Protein AF-0000000072258393 (afdb_homodimer)

Radius of gyration: 21.97 Å; Cα contacts (8 Å, |Δi|>4): 150; chains: 2; bounding box: 23×74×52 Å

Secondary structure (DSSP, 8-state):
--HHHHHHHHHHHHHHHHHHHHHHHHHHHHHHHHHHHHHHTT-HHHHHHHHHHHHHHHHHHHHHHHHHHHHHHHHHHHHHHTTTTS----/--HHHHHHHHHHHHHHHHHHHHHHHHHHHHHHHHHHHHHHTT-HHHHHHHHHHHHHHHHHHHHHHHHHHHHHHHHHHHHHHTTTTS----

Structure (mmCIF, N/CA/C/O backbone):
data_AF-0000000072258393-model_v1
#
loop_
_entity.id
_entity.type
_entity.pdbx_description
1 polymer 'Uncharacterized protein'
#
loop_
_atom_site.group_PDB
_atom_site.id
_atom_site.type_symbol
_atom_site.label_atom_id
_atom_site.label_alt_id
_atom_site.label_comp_id
_atom_site.label_asym_id
_atom_site.label_entity_id
_atom_site.label_seq_id
_atom_site.pdbx_PDB_ins_code
_atom_site.Cartn_x
_atom_site.Cartn_y
_atom_site.Cartn_z
_atom_site.occupancy
_atom_site.B_iso_or_equiv
_atom_site.auth_seq_id
_atom_site.auth_comp_id
_atom_site.auth_asym_id
_atom_site.auth_atom_id
_atom_site.pdbx_PDB_model_num
ATOM 1 N N . MET A 1 1 ? 10.781 -30.547 -5.688 1 81 1 MET A N 1
ATOM 2 C CA . MET A 1 1 ? 9.391 -30.281 -5.34 1 81 1 MET A CA 1
ATOM 3 C C . MET A 1 1 ? 8.438 -31.125 -6.18 1 81 1 MET A C 1
ATOM 5 O O . MET A 1 1 ? 8.609 -31.234 -7.395 1 81 1 MET A O 1
ATOM 9 N N . ASN A 1 2 ? 7.637 -31.844 -5.496 1 92.38 2 ASN A N 1
ATOM 10 C CA . ASN A 1 2 ? 6.656 -32.562 -6.305 1 92.38 2 ASN A CA 1
ATOM 11 C C . ASN A 1 2 ? 5.496 -31.641 -6.711 1 92.38 2 ASN A C 1
ATOM 13 O O . ASN A 1 2 ? 5.441 -30.484 -6.301 1 92.38 2 ASN A O 1
ATOM 17 N N . ASN A 1 3 ? 4.73 -32.062 -7.613 1 93.25 3 ASN A N 1
ATOM 18 C CA . ASN A 1 3 ? 3.684 -31.219 -8.195 1 93.25 3 ASN A CA 1
ATOM 19 C C . ASN A 1 3 ? 2.699 -30.734 -7.137 1 93.25 3 ASN A C 1
ATOM 21 O O . ASN A 1 3 ? 2.191 -29.609 -7.223 1 93.25 3 ASN A O 1
ATOM 25 N N . ARG A 1 4 ? 2.396 -31.453 -6.191 1 95 4 ARG A N 1
ATOM 26 C CA . ARG A 1 4 ? 1.479 -31.062 -5.125 1 95 4 ARG A CA 1
ATOM 27 C C . ARG A 1 4 ? 2.066 -29.938 -4.277 1 95 4 ARG A C 1
ATOM 29 O O . ARG A 1 4 ? 1.364 -29 -3.916 1 95 4 ARG A O 1
ATOM 36 N N . GLU A 1 5 ? 3.314 -30.062 -3.938 1 94.81 5 GLU A N 1
ATOM 37 C CA . GLU A 1 5 ? 4.008 -29.016 -3.189 1 94.81 5 GLU A CA 1
ATOM 38 C C . GLU A 1 5 ? 4.039 -27.703 -3.969 1 94.81 5 GLU A C 1
ATOM 40 O O . GLU A 1 5 ? 3.869 -26.625 -3.391 1 94.81 5 GLU A O 1
ATOM 45 N N . LYS A 1 6 ? 4.297 -27.859 -5.207 1 95.19 6 LYS A N 1
ATOM 46 C CA . LYS A 1 6 ? 4.316 -26.672 -6.059 1 95.19 6 LYS A CA 1
ATOM 47 C C . LYS A 1 6 ? 2.945 -26 -6.09 1 95.19 6 LYS A C 1
ATOM 49 O O . LYS A 1 6 ? 2.848 -24.781 -6.02 1 95.19 6 LYS A O 1
ATOM 54 N N . LEU A 1 7 ? 1.945 -26.781 -6.211 1 96.5 7 LEU A N 1
ATOM 55 C CA . LEU A 1 7 ? 0.588 -26.25 -6.219 1 96.5 7 LEU A CA 1
ATOM 56 C C . LEU A 1 7 ? 0.283 -25.516 -4.914 1 96.5 7 LEU A C 1
ATOM 58 O O . LEU A 1 7 ? -0.333 -24.453 -4.926 1 96.5 7 LEU A O 1
ATOM 62 N N . GLU A 1 8 ? 0.693 -26.047 -3.838 1 96.38 8 GLU A N 1
ATOM 63 C CA . GLU A 1 8 ? 0.486 -25.422 -2.543 1 96.38 8 GLU A CA 1
ATOM 64 C C . GLU A 1 8 ? 1.195 -24.062 -2.473 1 96.38 8 GLU A C 1
ATOM 66 O O . GLU A 1 8 ? 0.671 -23.1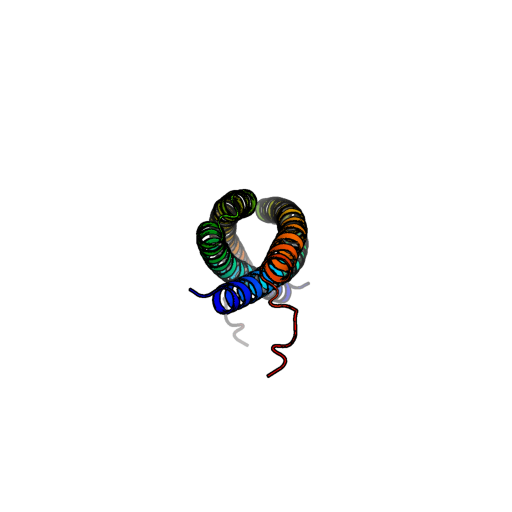09 -1.893 1 96.38 8 GLU A O 1
ATOM 71 N N . LYS A 1 9 ? 2.355 -24 -2.977 1 96.81 9 LYS A N 1
ATOM 72 C CA . LYS A 1 9 ? 3.086 -22.734 -3.012 1 96.81 9 LYS A CA 1
ATOM 73 C C . LYS A 1 9 ? 2.375 -21.719 -3.891 1 96.81 9 LYS A C 1
ATOM 75 O O . LYS A 1 9 ? 2.35 -20.531 -3.572 1 96.81 9 LYS A O 1
ATOM 80 N N . MET A 1 10 ? 1.838 -22.203 -5.004 1 97.25 10 MET A N 1
ATOM 81 C CA . MET A 1 10 ? 1.064 -21.312 -5.863 1 97.25 10 MET A CA 1
ATOM 82 C C . MET A 1 10 ? -0.156 -20.766 -5.125 1 97.25 10 MET A C 1
ATOM 84 O O . MET A 1 10 ? -0.509 -19.594 -5.273 1 97.25 10 MET A O 1
ATOM 88 N N . ASP A 1 11 ? -0.77 -21.594 -4.352 1 97.75 11 ASP A N 1
ATOM 89 C CA . ASP A 1 11 ? -1.911 -21.156 -3.553 1 97.75 11 ASP A CA 1
ATOM 90 C C . ASP A 1 11 ? -1.504 -20.078 -2.555 1 97.75 11 ASP A C 1
ATOM 92 O O . ASP A 1 11 ? -2.244 -19.109 -2.34 1 97.75 11 ASP A O 1
ATOM 96 N N . ARG A 1 12 ? -0.405 -20.25 -2.023 1 97.75 12 ARG A N 1
ATOM 97 C CA . ARG A 1 12 ? 0.092 -19.266 -1.073 1 97.75 12 ARG A CA 1
ATOM 98 C C . ARG A 1 12 ? 0.373 -17.922 -1.763 1 97.75 12 ARG A C 1
ATOM 100 O O . ARG A 1 12 ? 0.074 -16.859 -1.217 1 97.75 12 ARG A O 1
ATOM 107 N N . ALA A 1 13 ? 0.978 -18.031 -2.922 1 97.88 13 ALA A N 1
ATOM 108 C CA . ALA A 1 13 ? 1.245 -16.812 -3.684 1 97.88 13 ALA A CA 1
ATOM 109 C C . ALA A 1 13 ? -0.053 -16.094 -4.043 1 97.88 13 ALA A C 1
ATOM 111 O O . ALA A 1 13 ? -0.114 -14.867 -4.02 1 97.88 13 ALA A O 1
ATOM 112 N N . LEU A 1 14 ? -1.052 -16.859 -4.402 1 98 14 LEU A N 1
ATOM 113 C CA . LEU A 1 14 ? -2.35 -16.266 -4.711 1 98 14 LEU A CA 1
ATOM 114 C C . LEU A 1 14 ? -2.924 -15.555 -3.496 1 98 14 LEU A C 1
ATOM 116 O O . LEU A 1 14 ? -3.49 -14.469 -3.621 1 98 14 LEU A O 1
ATOM 120 N N . ARG A 1 15 ? -2.791 -16.156 -2.314 1 97.75 15 ARG A N 1
ATOM 121 C CA . ARG A 1 15 ? -3.248 -15.523 -1.083 1 97.75 15 ARG A CA 1
ATOM 122 C C . ARG A 1 15 ? -2.484 -14.227 -0.821 1 97.75 15 ARG A C 1
ATOM 124 O O . ARG A 1 15 ? -3.07 -13.234 -0.388 1 97.75 15 ARG A O 1
ATOM 131 N N . LEU A 1 16 ? -1.205 -14.281 -1.065 1 98.06 16 LEU A N 1
ATOM 132 C CA . LEU A 1 16 ? -0.381 -13.094 -0.876 1 98.06 16 LEU A CA 1
ATOM 133 C C . LEU A 1 16 ? -0.798 -11.984 -1.835 1 98.06 16 LEU A C 1
ATOM 135 O O . LEU A 1 16 ? -0.805 -10.805 -1.466 1 98.06 16 LEU A O 1
ATOM 139 N N . LEU A 1 17 ? -1.125 -12.297 -3.047 1 98.25 17 LEU A N 1
ATOM 140 C CA . LEU A 1 17 ? -1.63 -11.328 -4.016 1 98.25 17 LEU A CA 1
ATOM 141 C C . LEU A 1 17 ? -2.932 -10.703 -3.529 1 98.25 17 LEU A C 1
ATOM 143 O O . LEU A 1 17 ? -3.131 -9.492 -3.66 1 98.25 17 LEU A O 1
ATOM 147 N N . GLU A 1 18 ? -3.775 -11.492 -3.049 1 98.06 18 GLU A N 1
ATOM 148 C CA . GLU A 1 18 ? -5.031 -10.977 -2.512 1 98.06 18 GLU A CA 1
ATOM 149 C C . GLU A 1 18 ? -4.781 -10.031 -1.34 1 98.06 18 GLU A C 1
ATOM 151 O O . GLU A 1 18 ? -5.465 -9.016 -1.202 1 98.06 18 GLU A O 1
ATOM 156 N N . ASP A 1 19 ? -3.838 -10.43 -0.489 1 97.81 19 ASP A N 1
ATOM 157 C CA . ASP A 1 19 ? -3.449 -9.555 0.612 1 97.81 19 ASP A CA 1
ATOM 158 C C . ASP A 1 19 ? -2.934 -8.219 0.092 1 97.81 19 ASP A C 1
ATOM 160 O O . ASP A 1 19 ? -3.248 -7.164 0.653 1 97.81 19 ASP A O 1
ATOM 164 N N . LEU A 1 20 ? -2.104 -8.242 -0.956 1 97.69 20 LEU A N 1
ATOM 165 C CA . LEU A 1 20 ? -1.593 -7.031 -1.591 1 97.69 20 LEU A CA 1
ATOM 166 C C . LEU A 1 20 ? -2.736 -6.16 -2.096 1 97.69 20 LEU A C 1
ATOM 168 O O . LEU A 1 20 ? -2.715 -4.938 -1.919 1 97.69 20 LEU A O 1
ATOM 172 N N . LYS A 1 21 ? -3.691 -6.762 -2.674 1 97.88 21 LYS A N 1
ATOM 173 C CA . LYS A 1 21 ? -4.867 -6.055 -3.164 1 97.88 21 LYS A CA 1
ATOM 174 C C . LYS A 1 21 ? -5.586 -5.332 -2.029 1 97.88 21 LYS A C 1
ATOM 176 O O . LYS A 1 21 ? -5.906 -4.145 -2.145 1 97.88 21 LYS A O 1
ATOM 181 N N . ASN A 1 22 ? -5.805 -6.031 -0.962 1 97.25 22 ASN A N 1
ATOM 182 C CA . ASN A 1 22 ? -6.512 -5.449 0.175 1 97.25 22 ASN A CA 1
ATOM 183 C C . ASN A 1 22 ? -5.719 -4.305 0.803 1 97.25 22 ASN A C 1
ATOM 185 O O . ASN A 1 22 ? -6.289 -3.285 1.186 1 97.25 22 ASN A O 1
ATOM 189 N N . SER A 1 23 ? -4.445 -4.516 0.898 1 96.62 23 SER A N 1
ATOM 190 C CA . SER A 1 23 ? -3.578 -3.465 1.421 1 96.62 23 SER A CA 1
ATOM 191 C C . SER A 1 23 ? -3.605 -2.23 0.526 1 96.62 23 SER A C 1
ATOM 193 O O . SER A 1 23 ? -3.646 -1.102 1.019 1 96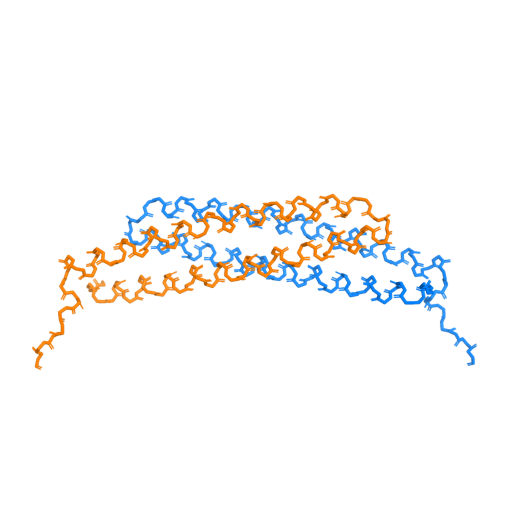.62 23 SER A O 1
ATOM 195 N N . GLN A 1 24 ? -3.561 -2.461 -0.702 1 97.19 24 GLN A N 1
ATOM 196 C CA . GLN A 1 24 ? -3.598 -1.353 -1.649 1 97.19 24 GLN A CA 1
ATOM 197 C C . GLN A 1 24 ? -4.914 -0.59 -1.551 1 97.19 24 GLN A C 1
ATOM 199 O O . GLN A 1 24 ? -4.938 0.64 -1.635 1 97.19 24 GLN A O 1
ATOM 204 N N . GLN A 1 25 ? -6.031 -1.303 -1.456 1 97.19 25 GLN A N 1
ATOM 205 C CA . GLN A 1 25 ? -7.324 -0.651 -1.277 1 97.19 25 GLN A CA 1
ATOM 206 C C . GLN A 1 25 ? -7.324 0.247 -0.044 1 97.19 25 GLN A C 1
ATOM 208 O O . GLN A 1 25 ? -7.836 1.366 -0.083 1 97.19 25 GLN A O 1
ATOM 213 N N . ALA A 1 26 ? -6.766 -0.261 1.003 1 97.19 26 ALA A N 1
ATOM 214 C CA . ALA A 1 26 ? -6.66 0.515 2.236 1 97.19 26 ALA A CA 1
ATOM 215 C C . ALA A 1 26 ? -5.801 1.759 2.031 1 97.19 26 ALA A C 1
ATOM 217 O O . ALA A 1 26 ? -6.102 2.824 2.574 1 97.19 26 ALA A O 1
ATOM 218 N N . MET A 1 27 ? -4.75 1.646 1.254 1 97.19 27 MET A N 1
ATOM 219 C CA . MET A 1 27 ? -3.855 2.77 0.985 1 97.19 27 MET A CA 1
ATOM 220 C C . MET A 1 27 ? -4.562 3.842 0.164 1 97.19 27 MET A C 1
ATOM 222 O O . MET A 1 27 ? -4.363 5.035 0.39 1 97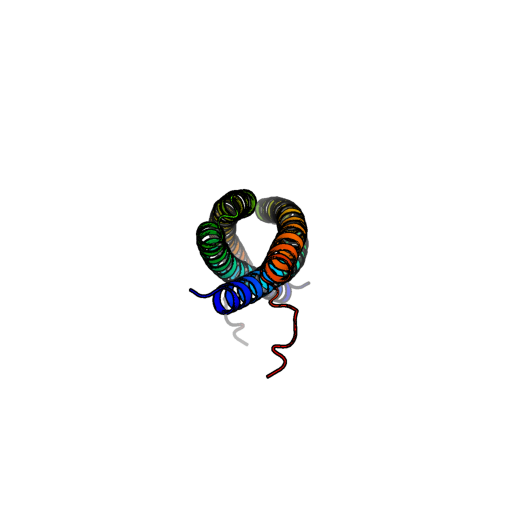.19 27 MET A O 1
ATOM 226 N N . VAL A 1 28 ? -5.352 3.41 -0.783 1 97.69 28 VAL A N 1
ATOM 227 C CA . VAL A 1 28 ? -6.133 4.336 -1.593 1 97.69 28 VAL A CA 1
ATOM 228 C C . VAL A 1 28 ? -7.02 5.191 -0.688 1 97.69 28 VAL A C 1
ATOM 230 O O . VAL A 1 28 ? -7.047 6.418 -0.816 1 97.69 28 VAL A O 1
ATOM 233 N N . GLU A 1 29 ? -7.699 4.578 0.211 1 97.81 29 GLU A N 1
ATOM 234 C CA . GLU A 1 29 ? -8.602 5.281 1.12 1 97.81 29 GLU A CA 1
ATOM 235 C C .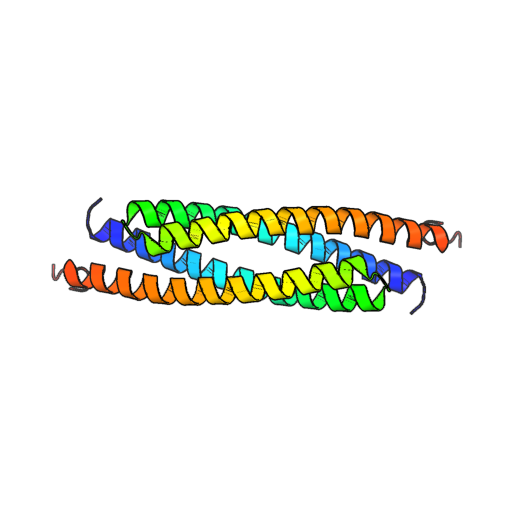 GLU A 1 29 ? -7.832 6.234 2.033 1 97.81 29 GLU A C 1
ATOM 237 O O . GLU A 1 29 ? -8.266 7.363 2.27 1 97.81 29 GLU A O 1
ATOM 242 N N . LYS A 1 30 ? -6.715 5.77 2.525 1 97.88 30 LYS A N 1
ATOM 243 C CA . LYS A 1 30 ? -5.91 6.594 3.416 1 97.88 30 LYS A CA 1
ATOM 244 C C . LYS A 1 30 ? -5.34 7.805 2.68 1 97.88 30 LYS A C 1
ATOM 246 O O . LYS A 1 30 ? -5.312 8.914 3.223 1 97.88 30 LYS A O 1
ATOM 251 N N . ALA A 1 31 ? -4.855 7.594 1.487 1 97.94 31 ALA A N 1
ATOM 252 C CA . ALA A 1 31 ? -4.332 8.703 0.692 1 97.94 31 ALA A CA 1
ATOM 253 C C . ALA A 1 31 ? -5.422 9.734 0.411 1 97.94 31 ALA A C 1
ATOM 255 O O . ALA A 1 31 ? -5.168 10.938 0.449 1 97.94 31 ALA A O 1
ATOM 256 N N . SER A 1 32 ? -6.598 9.242 0.12 1 97.94 32 SER A N 1
ATOM 257 C CA . SER A 1 32 ? -7.73 10.125 -0.111 1 97.94 32 SER A CA 1
ATOM 258 C C . SER A 1 32 ? -8.031 10.969 1.123 1 97.94 32 SER A C 1
ATOM 260 O O . SER A 1 32 ? -8.219 12.188 1.021 1 97.94 32 SER A O 1
ATOM 262 N N . GLN A 1 33 ? -8.125 10.352 2.229 1 98.19 33 GLN A N 1
ATOM 263 C CA . GLN A 1 33 ? -8.383 11.055 3.482 1 98.19 33 GLN A CA 1
ATOM 264 C C . GLN A 1 33 ? -7.309 12.094 3.76 1 98.19 33 GLN A C 1
ATOM 266 O O . GLN A 1 33 ? -7.617 13.219 4.18 1 98.19 33 GLN A O 1
ATOM 271 N N . LEU A 1 34 ? -6.086 11.742 3.51 1 98.38 34 LEU A N 1
ATOM 272 C CA . LEU A 1 34 ? -4.973 12.648 3.77 1 98.38 34 LEU A CA 1
ATOM 273 C C . LEU A 1 34 ? -5.008 13.836 2.814 1 98.38 34 LEU A C 1
ATOM 275 O O . LEU A 1 34 ? -4.621 14.945 3.188 1 98.38 34 LEU A O 1
ATOM 279 N N . GLN A 1 35 ? -5.406 13.578 1.604 1 98.06 35 GLN A N 1
ATOM 280 C CA . GLN A 1 35 ? -5.578 14.664 0.646 1 98.06 35 GLN A CA 1
ATOM 281 C C . GLN A 1 35 ? -6.602 15.68 1.147 1 98.06 35 GLN A C 1
ATOM 283 O O . GLN A 1 35 ? -6.355 16.891 1.11 1 98.06 35 GLN A O 1
ATOM 288 N N . LEU A 1 36 ? -7.73 15.266 1.665 1 97.25 36 LEU A N 1
ATOM 289 C CA . LEU A 1 36 ? -8.781 16.125 2.201 1 97.25 36 LEU A CA 1
ATOM 290 C C . LEU A 1 36 ? -8.297 16.875 3.438 1 97.25 36 LEU A C 1
ATOM 292 O O . LEU A 1 36 ? -8.562 18.062 3.592 1 97.25 36 LEU A O 1
ATOM 296 N N . ASP A 1 37 ? -7.582 16.203 4.254 1 96.69 37 ASP A N 1
ATOM 297 C CA . ASP A 1 37 ? -7.02 16.844 5.438 1 96.69 37 ASP A CA 1
ATOM 298 C C . ASP A 1 37 ? -6.051 17.969 5.043 1 96.69 37 ASP A C 1
ATOM 300 O O . ASP A 1 37 ? -6.066 19.047 5.637 1 96.69 37 ASP A O 1
ATOM 304 N N . ALA A 1 38 ? -5.219 17.672 4.094 1 96.62 38 ALA A N 1
ATOM 305 C CA . ALA A 1 38 ? -4.25 18.656 3.629 1 96.62 38 ALA A CA 1
ATOM 306 C C . ALA A 1 38 ? -4.949 19.906 3.104 1 96.62 38 ALA A C 1
ATOM 308 O O . ALA A 1 38 ? -4.473 21.031 3.305 1 96.62 38 ALA A O 1
ATOM 309 N N . MET A 1 39 ? -6.055 19.703 2.434 1 95.81 39 MET A N 1
ATOM 310 C CA . MET A 1 39 ? -6.867 20.828 1.977 1 95.81 39 MET A CA 1
ATOM 311 C C . MET A 1 39 ? -7.383 21.641 3.158 1 95.81 39 MET A C 1
ATOM 313 O O . MET A 1 39 ? -7.332 22.875 3.137 1 95.81 39 MET A O 1
ATOM 317 N N . GLU A 1 40 ? -7.836 21.016 4.113 1 93.56 40 GLU A N 1
ATOM 318 C CA . GLU A 1 40 ? -8.367 21.656 5.305 1 93.56 40 GLU A CA 1
ATOM 319 C C . GLU A 1 40 ? -7.289 22.469 6.016 1 93.56 40 GLU A C 1
ATOM 321 O O . GLU A 1 40 ? -7.57 23.547 6.559 1 93.56 40 GLU A O 1
ATOM 326 N N . PHE A 1 41 ? -6.059 22 5.961 1 94.06 41 PHE A N 1
ATOM 327 C CA . PHE A 1 41 ? -4.957 22.656 6.664 1 94.06 41 PHE A CA 1
ATOM 328 C C . PHE A 1 41 ? -4.254 23.656 5.758 1 94.06 41 PHE A C 1
ATOM 330 O O . PHE A 1 41 ? -3.271 24.281 6.16 1 94.06 41 PHE A O 1
ATOM 337 N N . ASN A 1 42 ? -4.688 23.812 4.641 1 92.69 42 ASN A N 1
ATOM 338 C CA . ASN A 1 42 ? -4.086 24.688 3.639 1 92.69 42 ASN A CA 1
ATOM 339 C C . ASN A 1 42 ? -2.621 24.328 3.393 1 92.69 42 ASN A C 1
ATOM 341 O O . ASN A 1 42 ? -1.758 25.219 3.383 1 92.69 42 ASN A O 1
ATOM 345 N N . PHE A 1 43 ? -2.377 23.062 3.283 1 94.81 43 PHE A N 1
ATOM 346 C CA . PHE A 1 43 ? -1.056 22.531 2.955 1 94.81 43 PHE A CA 1
ATOM 347 C C . PHE A 1 43 ? -1.018 22.016 1.521 1 94.81 43 PHE A C 1
ATOM 349 O O . PHE A 1 43 ? -1.105 20.812 1.284 1 94.81 43 PHE A O 1
ATOM 356 N N . SER A 1 44 ? -0.727 22.891 0.639 1 95.19 44 SER A N 1
ATOM 357 C CA . SER A 1 44 ? -0.917 22.656 -0.789 1 95.19 44 SER A CA 1
ATOM 358 C C . SER A 1 44 ? 0.031 21.578 -1.304 1 95.19 44 SER A C 1
ATOM 360 O O . SER A 1 44 ? -0.353 20.766 -2.137 1 95.19 44 SER A O 1
ATOM 362 N N . ASP A 1 45 ? 1.267 21.594 -0.836 1 93.19 45 ASP A N 1
ATOM 363 C CA . ASP A 1 45 ? 2.225 20.594 -1.275 1 93.19 45 ASP A CA 1
ATOM 364 C C . ASP A 1 45 ? 1.753 19.188 -0.906 1 93.19 45 ASP A C 1
ATOM 366 O O . ASP A 1 45 ? 1.789 18.266 -1.735 1 93.19 45 ASP A O 1
ATOM 370 N N . MET A 1 46 ? 1.316 19.016 0.29 1 95.56 46 MET A N 1
ATOM 371 C CA . MET A 1 46 ? 0.819 17.719 0.728 1 95.56 46 MET A CA 1
ATOM 372 C C . MET A 1 46 ? -0.437 17.328 -0.045 1 95.56 46 MET A C 1
ATOM 374 O O . MET A 1 46 ? -0.609 16.156 -0.411 1 95.56 46 MET A O 1
ATOM 378 N N . GLU A 1 47 ? -1.382 18.266 -0.184 1 97.31 47 GLU A N 1
ATOM 379 C CA . GLU A 1 47 ? -2.592 18 -0.958 1 97.31 47 GLU A CA 1
ATOM 380 C C . GLU A 1 47 ? -2.254 17.422 -2.324 1 97.31 47 GLU A C 1
ATOM 382 O O . GLU A 1 47 ? -2.809 16.391 -2.721 1 97.31 47 GLU A O 1
ATOM 387 N N . LYS A 1 48 ? -1.309 18.078 -2.986 1 96.88 48 LYS A N 1
ATOM 388 C CA . LYS A 1 48 ? -0.885 17.625 -4.309 1 96.88 48 LYS A CA 1
ATOM 389 C C . LYS A 1 48 ? -0.239 16.234 -4.234 1 96.88 48 LYS A C 1
ATOM 391 O O . LYS A 1 48 ? -0.56 15.359 -5.031 1 96.88 48 LYS A O 1
ATOM 396 N N . ASN A 1 49 ? 0.678 16.094 -3.311 1 95.88 49 ASN A N 1
ATOM 397 C CA . ASN A 1 49 ? 1.417 14.836 -3.193 1 95.88 49 ASN A CA 1
ATOM 398 C C . ASN A 1 49 ? 0.493 13.672 -2.857 1 95.88 49 ASN A C 1
ATOM 400 O O . ASN A 1 49 ? 0.639 12.578 -3.41 1 95.88 49 ASN A O 1
ATOM 404 N N . MET A 1 50 ? -0.492 13.867 -1.997 1 97.25 50 MET A N 1
ATOM 405 C CA . MET A 1 50 ? -1.438 12.812 -1.65 1 97.25 50 MET A CA 1
ATOM 406 C C . MET A 1 50 ? -2.355 12.492 -2.826 1 97.25 50 MET A C 1
ATOM 408 O O . MET A 1 50 ? -2.801 11.359 -2.984 1 97.25 50 MET A O 1
ATOM 412 N N . GLY A 1 51 ? -2.68 13.531 -3.574 1 97.25 51 GLY A N 1
ATOM 413 C CA . GLY A 1 51 ? -3.426 13.281 -4.797 1 97.25 51 GLY A CA 1
ATOM 414 C C . GLY A 1 51 ? -2.686 12.391 -5.773 1 97.25 51 GLY A C 1
ATOM 415 O O . GLY A 1 51 ? -3.277 11.492 -6.375 1 97.25 51 GLY A O 1
ATOM 416 N N . GLU A 1 52 ? -1.42 12.664 -5.941 1 96.12 52 GLU A N 1
ATOM 417 C CA . GLU A 1 52 ? -0.584 11.828 -6.801 1 96.12 52 GLU A CA 1
ATOM 418 C C . GLU A 1 52 ? -0.506 10.398 -6.277 1 96.12 52 GLU A C 1
ATOM 420 O O . GLU A 1 52 ? -0.619 9.445 -7.047 1 96.12 52 GLU A O 1
ATOM 425 N N . LEU A 1 53 ? -0.344 10.281 -4.996 1 96.19 53 LEU A N 1
ATOM 426 C CA . LEU A 1 53 ? -0.284 8.945 -4.398 1 96.19 53 LEU A CA 1
ATOM 427 C C . LEU A 1 53 ? -1.61 8.219 -4.566 1 96.19 53 LEU A C 1
ATOM 429 O O . LEU A 1 53 ? -1.63 7.008 -4.82 1 96.19 53 LEU A O 1
ATOM 433 N N . PHE A 1 54 ? -2.711 8.953 -4.391 1 97.75 54 PHE A N 1
ATOM 434 C CA . PHE A 1 54 ? -4.035 8.391 -4.621 1 97.75 54 PHE A CA 1
ATOM 435 C C . PHE A 1 54 ? -4.125 7.781 -6.016 1 97.75 54 PHE A C 1
ATOM 437 O O . PHE A 1 54 ? -4.543 6.629 -6.168 1 97.75 54 PHE A O 1
ATOM 444 N N . SER A 1 55 ? -3.637 8.516 -7.004 1 96.88 55 SER A N 1
ATOM 445 C CA . SER A 1 55 ? -3.684 8.055 -8.391 1 96.88 55 SER A CA 1
ATOM 446 C C . SER A 1 55 ? -2.766 6.859 -8.602 1 96.88 55 SER A C 1
ATOM 448 O O . SER A 1 55 ? -3.156 5.875 -9.242 1 96.88 55 SER A O 1
ATOM 450 N N . ARG A 1 56 ? -1.578 6.926 -8.062 1 94.25 56 ARG A N 1
ATOM 451 C CA . ARG A 1 56 ? -0.61 5.84 -8.188 1 94.25 56 ARG A CA 1
ATOM 452 C C . ARG A 1 56 ? -1.137 4.559 -7.555 1 94.25 56 ARG A C 1
ATOM 454 O O . ARG A 1 56 ? -0.985 3.473 -8.117 1 94.25 56 ARG A O 1
ATOM 461 N N . TYR A 1 57 ? -1.689 4.723 -6.363 1 96.62 57 TYR A N 1
ATOM 462 C CA . TYR A 1 57 ? -2.211 3.549 -5.676 1 96.62 57 TYR A CA 1
ATOM 463 C C . TYR A 1 57 ? -3.359 2.922 -6.457 1 96.62 57 TYR A C 1
ATOM 465 O O . TYR A 1 57 ? -3.463 1.697 -6.543 1 96.62 57 TYR A O 1
ATOM 473 N N . ASN A 1 58 ? -4.195 3.73 -7.047 1 96.88 58 ASN A N 1
ATOM 474 C CA . ASN A 1 58 ? -5.297 3.209 -7.852 1 96.88 58 ASN A CA 1
ATOM 475 C C . ASN A 1 58 ? -4.789 2.439 -9.07 1 96.88 58 ASN A C 1
ATOM 477 O O . ASN A 1 58 ? -5.316 1.376 -9.398 1 96.88 58 ASN A O 1
ATOM 481 N N . GLU A 1 59 ? -3.828 2.961 -9.711 1 95 59 GLU A N 1
ATOM 482 C CA . GLU A 1 59 ? -3.242 2.279 -10.859 1 95 59 GLU A CA 1
ATOM 483 C C . GLU A 1 59 ? -2.633 0.94 -10.461 1 95 59 GLU A C 1
ATOM 485 O O . GLU A 1 59 ? -2.816 -0.064 -11.148 1 95 59 GLU A O 1
ATOM 490 N N . SER A 1 60 ? -1.874 0.988 -9.359 1 95.38 60 SER A N 1
ATOM 491 C CA . SER A 1 60 ? -1.254 -0.24 -8.875 1 95.38 60 SER A CA 1
ATOM 492 C C . SER A 1 60 ? -2.307 -1.276 -8.492 1 95.38 60 SER A C 1
ATOM 494 O O . SER A 1 60 ? -2.098 -2.477 -8.68 1 95.38 60 SER A O 1
ATOM 496 N N . LEU A 1 61 ? -3.398 -0.805 -7.93 1 96.69 61 LEU A N 1
ATOM 497 C CA . LEU A 1 61 ? -4.492 -1.699 -7.57 1 96.69 61 LEU A CA 1
ATOM 498 C C . LEU A 1 61 ? -5.027 -2.43 -8.797 1 96.69 61 LEU A C 1
ATOM 500 O O . LEU A 1 61 ? -5.266 -3.639 -8.75 1 96.69 61 LEU A O 1
ATOM 504 N N . ASP A 1 62 ? -5.188 -1.719 -9.938 1 95.12 62 ASP A N 1
ATOM 505 C CA . ASP A 1 62 ? -5.633 -2.324 -11.188 1 95.12 62 ASP A CA 1
ATOM 506 C C . ASP A 1 62 ? -4.652 -3.4 -11.656 1 95.12 62 ASP A C 1
ATOM 508 O O . ASP A 1 62 ? -5.066 -4.477 -12.086 1 95.12 62 ASP A O 1
ATOM 512 N N . PHE A 1 63 ? -3.412 -3.086 -11.594 1 93.69 63 PHE A N 1
ATOM 513 C CA . PHE A 1 63 ? -2.371 -4.031 -11.984 1 93.69 63 PHE A CA 1
ATOM 514 C C . PHE A 1 63 ? -2.445 -5.297 -11.133 1 93.69 63 PHE A C 1
ATOM 516 O O . PHE A 1 63 ? -2.369 -6.41 -11.656 1 93.69 63 PHE A O 1
ATOM 523 N N . VAL A 1 64 ? -2.555 -5.145 -9.82 1 97.25 64 VAL A N 1
ATOM 524 C CA . VAL A 1 64 ? -2.604 -6.273 -8.898 1 97.25 64 VAL A CA 1
ATOM 525 C C . VAL A 1 64 ? -3.828 -7.137 -9.203 1 97.25 64 VAL A C 1
ATOM 527 O O . VAL A 1 64 ? -3.742 -8.367 -9.219 1 97.25 64 VAL A O 1
ATOM 530 N N . ASN A 1 65 ? -5.008 -6.492 -9.492 1 97.62 65 ASN A N 1
ATOM 531 C CA . ASN A 1 65 ? -6.223 -7.23 -9.828 1 97.62 65 ASN A CA 1
ATOM 532 C C . ASN A 1 65 ? -6.023 -8.102 -11.07 1 97.62 65 ASN A C 1
ATOM 534 O O . ASN A 1 65 ? -6.418 -9.266 -11.078 1 97.62 65 ASN A O 1
ATOM 538 N N . GLN A 1 66 ? -5.43 -7.535 -12.031 1 96.75 66 GLN A N 1
ATOM 539 C CA . GLN A 1 66 ? -5.172 -8.273 -13.266 1 96.75 66 GLN A CA 1
ATOM 540 C C . GLN A 1 66 ? -4.227 -9.445 -13.008 1 96.75 66 GLN A C 1
ATOM 542 O O . GLN A 1 66 ? -4.418 -10.539 -13.555 1 96.75 66 GLN A O 1
ATOM 547 N N . GLU A 1 67 ? -3.219 -9.172 -12.211 1 96.75 67 GLU A N 1
ATOM 548 C CA . GLU A 1 67 ? -2.244 -10.219 -11.914 1 96.75 67 GLU A CA 1
ATOM 549 C C . GLU A 1 67 ? -2.887 -11.367 -11.148 1 96.75 67 GLU A C 1
ATOM 551 O O . GLU A 1 67 ? -2.529 -12.531 -11.344 1 96.75 67 GLU A O 1
ATOM 556 N N . ILE A 1 68 ? -3.795 -11.109 -10.234 1 98.19 68 ILE A N 1
ATOM 557 C CA . ILE A 1 68 ? -4.508 -12.141 -9.484 1 98.19 68 ILE A CA 1
ATOM 558 C C . ILE A 1 68 ? -5.266 -13.047 -10.453 1 98.19 68 ILE A C 1
ATOM 560 O O . ILE A 1 68 ? -5.188 -14.273 -10.352 1 98.19 68 ILE A O 1
ATOM 564 N N . GLU A 1 69 ? -5.926 -12.477 -11.43 1 97.69 69 GLU A N 1
ATOM 565 C CA . GLU A 1 69 ? -6.68 -13.258 -12.406 1 97.69 69 GLU A CA 1
ATOM 566 C C . GLU A 1 69 ? -5.758 -14.125 -13.258 1 97.69 69 GLU A C 1
ATOM 568 O O . GLU A 1 69 ? -6.012 -15.32 -13.438 1 97.69 69 GLU A O 1
ATOM 573 N N . ARG A 1 70 ? -4.746 -13.492 -13.758 1 96.81 70 ARG A N 1
ATOM 574 C CA . ARG A 1 70 ? -3.801 -14.227 -14.594 1 96.81 70 ARG A CA 1
ATOM 575 C C . ARG A 1 70 ? -3.178 -15.383 -13.82 1 96.81 70 ARG A C 1
ATOM 577 O O . ARG A 1 70 ? -3.027 -16.484 -14.359 1 96.81 70 ARG A O 1
ATOM 584 N N . PHE A 1 71 ? -2.801 -15.133 -12.602 1 97.44 71 PHE A N 1
ATOM 585 C CA . PHE A 1 71 ? -2.146 -16.156 -11.797 1 97.44 71 PHE A CA 1
ATOM 586 C C . PHE A 1 71 ? -3.121 -17.281 -11.461 1 97.44 71 PHE A C 1
ATOM 588 O O . PHE A 1 71 ? -2.732 -18.453 -11.398 1 97.44 71 PHE A O 1
ATOM 595 N N . GLU A 1 72 ? -4.34 -16.922 -11.164 1 97.38 72 GLU A N 1
ATOM 596 C CA . GLU A 1 72 ? -5.355 -17.938 -10.906 1 97.38 72 GLU A CA 1
ATOM 597 C C . GLU A 1 72 ? -5.504 -18.891 -12.094 1 97.38 72 GLU A C 1
ATOM 599 O O . GLU A 1 72 ? -5.637 -20.094 -11.914 1 97.38 72 GLU A O 1
ATOM 604 N N . ILE A 1 73 ? -5.52 -18.359 -13.273 1 97.25 73 ILE A N 1
ATOM 605 C CA . ILE A 1 73 ? -5.625 -19.156 -14.484 1 97.25 73 ILE A CA 1
ATOM 606 C C . ILE A 1 73 ? -4.426 -20.094 -14.586 1 97.25 73 ILE A C 1
ATOM 608 O O . ILE A 1 73 ? -4.582 -21.297 -14.82 1 97.25 73 ILE A O 1
ATOM 612 N N . LYS A 1 74 ? -3.262 -19.516 -14.352 1 95.69 74 LYS A N 1
ATOM 613 C CA . LYS A 1 74 ? -2.035 -20.297 -14.406 1 95.69 74 LYS A CA 1
ATOM 614 C C . LYS A 1 74 ? -2.059 -21.422 -13.375 1 95.69 74 LYS A C 1
ATOM 616 O O . LYS A 1 74 ? -1.705 -22.562 -13.68 1 95.69 74 LYS A O 1
ATOM 621 N N . ARG A 1 75 ? -2.377 -21.062 -12.219 1 96.81 75 ARG A N 1
ATOM 622 C CA . ARG A 1 75 ? -2.461 -22.031 -11.141 1 96.81 75 ARG A CA 1
ATOM 623 C C . ARG A 1 75 ? -3.453 -23.141 -11.477 1 96.81 75 ARG A C 1
ATOM 625 O O . ARG A 1 75 ? -3.16 -24.328 -11.289 1 96.81 75 ARG A O 1
ATOM 632 N N . ASN A 1 76 ? -4.66 -22.844 -11.984 1 96.56 76 ASN A N 1
ATOM 633 C CA . ASN A 1 76 ? -5.68 -23.828 -12.344 1 96.56 76 ASN A CA 1
ATOM 634 C C . ASN A 1 76 ? -5.203 -24.75 -13.477 1 96.56 76 ASN A C 1
ATOM 636 O O . ASN A 1 76 ? -5.465 -25.953 -13.453 1 96.56 76 ASN A O 1
ATOM 640 N N . GLN A 1 77 ? -4.535 -24.156 -14.461 1 95.69 77 GLN A N 1
ATOM 641 C CA . GLN A 1 77 ? -3.975 -24.938 -15.547 1 95.69 77 GLN A CA 1
ATOM 642 C C . GLN A 1 77 ? -2.947 -25.938 -15.031 1 95.69 77 GLN A C 1
ATOM 644 O O . GLN A 1 77 ? -2.906 -27.094 -15.484 1 95.69 77 GLN A O 1
ATOM 649 N N . PHE A 1 78 ? -2.096 -25.547 -14.125 1 95.88 78 PHE A N 1
ATOM 650 C CA . PHE A 1 78 ? -1.101 -26.422 -13.516 1 95.88 78 PHE A CA 1
ATOM 651 C C . PHE A 1 78 ? -1.771 -27.594 -12.797 1 95.88 78 PHE A C 1
ATOM 653 O O . PHE A 1 78 ? -1.361 -28.734 -12.953 1 95.88 78 PHE A O 1
ATOM 660 N N . GLU A 1 79 ? -2.727 -27.266 -12.008 1 95.88 79 GLU A N 1
ATOM 661 C CA . GLU A 1 79 ? -3.453 -28.281 -11.25 1 95.88 79 GLU A CA 1
ATOM 662 C C . GLU A 1 79 ? -4.066 -29.328 -12.18 1 95.88 79 GLU A C 1
ATOM 664 O O . GLU A 1 79 ? -3.959 -30.531 -11.93 1 95.88 79 GLU A O 1
ATOM 669 N N . GLN A 1 80 ? -4.66 -28.891 -13.266 1 95.69 80 GLN A N 1
ATOM 670 C CA . GLN A 1 80 ? -5.309 -29.781 -14.227 1 95.69 80 GLN A CA 1
ATOM 671 C C . GLN A 1 80 ? -4.285 -30.609 -14.984 1 95.69 80 GLN A C 1
ATOM 673 O O . GLN A 1 80 ? -4.453 -31.828 -15.141 1 95.69 80 GLN A O 1
ATOM 678 N N . LYS A 1 81 ? -3.301 -30 -15.414 1 95.25 81 LYS A N 1
ATOM 679 C CA . LYS A 1 81 ? -2.262 -30.641 -16.203 1 95.25 81 LYS A CA 1
ATOM 680 C C . LYS A 1 81 ? -1.641 -31.812 -15.445 1 95.25 81 LYS A C 1
ATOM 682 O O . LYS A 1 81 ? -1.294 -32.844 -16.031 1 95.25 81 LYS A O 1
ATOM 687 N N . HIS A 1 82 ? -1.547 -31.656 -14.133 1 95 82 HIS A N 1
ATOM 688 C CA . HIS A 1 82 ? -0.847 -32.688 -13.359 1 95 82 HIS A CA 1
ATOM 689 C C . HIS A 1 82 ? -1.824 -33.531 -12.547 1 95 82 HIS A C 1
ATOM 691 O O . HIS A 1 82 ? -1.413 -34.312 -11.68 1 95 82 HIS A O 1
ATOM 697 N N . GLY A 1 83 ? -3.088 -33.375 -12.789 1 92.56 83 GLY A N 1
ATOM 698 C CA . GLY A 1 83 ? -4.137 -34.219 -12.234 1 92.56 83 GLY A CA 1
ATOM 699 C C . GLY A 1 83 ? -4.25 -34.125 -10.727 1 92.56 83 GLY A C 1
ATOM 700 O O . GLY A 1 83 ? -4.5 -35.125 -10.039 1 92.56 83 GLY A O 1
ATOM 701 N N . LEU A 1 84 ? -3.902 -32.938 -10.234 1 92.5 84 LEU A N 1
ATOM 702 C CA . LEU A 1 84 ? -3.875 -32.75 -8.789 1 92.5 84 LEU A CA 1
ATOM 703 C C . LEU A 1 84 ? -5.27 -32.469 -8.25 1 92.5 84 LEU A C 1
ATOM 705 O O . LEU A 1 84 ? -5.477 -32.406 -7.035 1 92.5 84 LEU A O 1
ATOM 709 N N . ASP A 1 85 ? -6.113 -32.156 -9.18 1 81.19 85 ASP A N 1
ATOM 710 C CA . ASP A 1 85 ? -7.504 -31.938 -8.797 1 81.19 85 ASP A CA 1
ATOM 711 C C . ASP A 1 85 ? -8.219 -33.281 -8.562 1 81.19 85 ASP A C 1
ATOM 713 O O . ASP A 1 85 ? -9.32 -33.312 -8.008 1 81.19 85 ASP A O 1
ATOM 717 N N . LYS A 1 86 ? -7.621 -34.438 -9.164 1 73.44 86 LYS A N 1
ATOM 718 C CA . LYS A 1 86 ? -8.234 -35.781 -9.102 1 73.44 86 LYS A CA 1
ATOM 719 C C . LYS A 1 86 ? -8.023 -36.406 -7.727 1 73.44 86 LYS A C 1
ATOM 721 O O . LYS A 1 86 ? -7.012 -36.156 -7.07 1 73.44 86 LYS A O 1
ATOM 726 N N . MET A 1 87 ? -8.922 -36.438 -6.883 1 60.19 87 MET A N 1
ATOM 727 C CA . MET A 1 87 ? -8.961 -37.156 -5.621 1 60.19 87 MET A CA 1
ATOM 728 C C . MET A 1 87 ? -8.148 -38.469 -5.719 1 60.19 87 MET A C 1
ATOM 730 O O . MET A 1 87 ? -8.297 -39.219 -6.672 1 60.19 87 MET A O 1
ATOM 734 N N . GLU A 1 88 ? -6.836 -38.5 -5.273 1 53.25 88 GLU A N 1
ATOM 735 C CA . GLU A 1 88 ? -6.199 -39.781 -5.094 1 53.25 88 GLU A CA 1
ATOM 736 C C . GLU A 1 88 ? -7.195 -40.844 -4.59 1 53.25 88 GLU A C 1
ATOM 738 O O . GLU A 1 88 ? -7.82 -40.656 -3.543 1 53.25 88 GLU A O 1
ATOM 743 N N . GLU A 1 89 ? -7.945 -41.312 -5.375 1 48.03 89 GLU A N 1
ATOM 744 C CA . GLU A 1 89 ? -8.625 -42.562 -4.996 1 48.03 89 GLU A CA 1
ATOM 745 C C . GLU A 1 89 ? -7.652 -43.531 -4.359 1 48.03 89 GLU A C 1
ATOM 747 O O . GLU A 1 89 ? -6.746 -44.031 -5.027 1 48.03 89 GLU A O 1
ATOM 752 N N . GLU A 1 90 ? -6.906 -43.219 -3.279 1 41.5 90 GLU A N 1
ATOM 753 C CA . GLU A 1 90 ? -6.637 -44.469 -2.551 1 41.5 90 GLU A CA 1
ATOM 754 C C . GLU A 1 90 ? -7.91 -45.031 -1.938 1 41.5 90 GLU A C 1
ATOM 756 O O . GLU A 1 90 ? -8.805 -44.281 -1.544 1 41.5 90 GLU A O 1
ATOM 761 N N . MET B 1 1 ? -13.32 25.672 14.156 1 80.75 1 MET B N 1
ATOM 762 C CA . MET B 1 1 ? -12.281 24.875 14.82 1 80.75 1 MET B CA 1
ATOM 763 C C . MET B 1 1 ? -11.297 25.781 15.562 1 80.75 1 MET B C 1
ATOM 765 O O . MET B 1 1 ? -10.836 26.781 15.016 1 80.75 1 MET B O 1
ATOM 769 N N . ASN B 1 2 ? -11.219 25.547 16.812 1 92.25 2 ASN B N 1
ATOM 770 C CA . ASN B 1 2 ? -10.195 26.328 17.484 1 92.25 2 ASN B CA 1
ATOM 771 C C . ASN B 1 2 ? -8.797 25.75 17.25 1 92.25 2 ASN B C 1
ATOM 773 O O . ASN B 1 2 ? -8.656 24.703 16.609 1 92.25 2 ASN B O 1
ATOM 777 N N . ASN B 1 3 ? -7.82 26.453 17.547 1 93.06 3 ASN B N 1
ATOM 778 C CA . ASN B 1 3 ? -6.445 26.094 17.234 1 93.06 3 ASN B CA 1
ATOM 779 C C . ASN B 1 3 ? -6.066 24.75 17.844 1 93.06 3 ASN B C 1
ATOM 781 O O . ASN B 1 3 ? -5.312 23.969 17.266 1 93.06 3 ASN B O 1
ATOM 785 N N . ARG B 1 4 ? -6.5 24.422 18.953 1 94.94 4 ARG B N 1
ATOM 786 C CA . ARG B 1 4 ? -6.203 23.156 19.625 1 94.94 4 ARG B CA 1
ATOM 787 C C . ARG B 1 4 ? -6.82 21.984 18.875 1 94.94 4 ARG B C 1
ATOM 789 O O . ARG B 1 4 ? -6.188 20.938 18.719 1 94.94 4 ARG B O 1
ATOM 796 N N . GLU B 1 5 ? -8.047 22.141 18.453 1 94.75 5 GLU B N 1
ATOM 797 C CA . GLU B 1 5 ? -8.719 21.125 17.656 1 94.75 5 GLU B CA 1
ATOM 798 C C . GLU B 1 5 ? -7.992 20.875 16.344 1 94.75 5 GLU B C 1
ATOM 800 O O . GLU B 1 5 ? -7.867 19.734 15.898 1 94.75 5 GLU B O 1
ATOM 805 N N . LYS B 1 6 ? -7.598 21.953 15.766 1 95.06 6 LYS B N 1
ATOM 806 C CA . LYS B 1 6 ? -6.855 21.828 14.516 1 95.06 6 LYS B CA 1
ATOM 807 C C . LYS B 1 6 ? -5.547 21.078 14.727 1 95.06 6 LYS B C 1
ATOM 809 O O . LYS B 1 6 ? -5.176 20.219 13.906 1 95.06 6 LYS B O 1
ATOM 814 N N . LEU B 1 7 ? -4.879 21.391 15.758 1 96.31 7 LEU B N 1
ATOM 815 C CA . LEU B 1 7 ? -3.629 20.703 16.062 1 96.31 7 LEU B CA 1
ATOM 816 C C . LEU B 1 7 ? -3.861 19.203 16.266 1 96.31 7 LEU B C 1
ATOM 818 O O . LEU B 1 7 ? -3.07 18.375 15.797 1 96.31 7 LEU B O 1
ATOM 822 N N . GLU B 1 8 ? -4.906 18.859 16.922 1 96.25 8 GLU B N 1
ATOM 823 C CA . GLU B 1 8 ? -5.238 17.453 17.141 1 96.25 8 GLU B CA 1
ATOM 824 C C . GLU B 1 8 ? -5.492 16.734 15.812 1 96.25 8 GLU B C 1
ATOM 826 O O . GLU B 1 8 ? -5.117 15.578 15.641 1 96.25 8 GLU B O 1
ATOM 831 N N . LYS B 1 9 ? -6.16 17.375 14.938 1 96.69 9 LYS B N 1
ATOM 832 C CA . LYS B 1 9 ? -6.398 16.797 13.617 1 96.69 9 LYS B CA 1
ATOM 833 C C . LYS B 1 9 ? -5.09 16.609 12.859 1 96.69 9 LYS B C 1
ATOM 835 O O . LYS B 1 9 ? -4.914 15.625 12.141 1 96.69 9 LYS B O 1
ATOM 840 N N . MET B 1 10 ? -4.203 17.609 12.992 1 97.19 10 MET B N 1
ATOM 841 C CA . MET B 1 10 ? -2.891 17.469 12.367 1 97.19 10 MET B CA 1
ATOM 842 C C . MET B 1 10 ? -2.143 16.266 12.938 1 97.19 10 MET B C 1
ATOM 844 O O . MET B 1 10 ? -1.466 15.555 12.195 1 97.19 10 MET B O 1
ATOM 848 N N . ASP B 1 11 ? -2.26 16.062 14.203 1 97.62 11 ASP B N 1
ATOM 849 C CA . ASP B 1 11 ? -1.633 14.898 14.836 1 97.62 11 ASP B CA 1
ATOM 850 C C . ASP B 1 11 ? -2.193 13.594 14.273 1 97.62 11 ASP B C 1
ATOM 852 O O . ASP B 1 11 ? -1.449 12.641 14.055 1 97.62 11 ASP B O 1
ATOM 856 N N . ARG B 1 12 ? -3.412 13.594 14.055 1 97.69 12 ARG B N 1
ATOM 857 C CA . ARG B 1 12 ? -4.047 12.406 13.484 1 97.69 12 ARG B CA 1
ATOM 858 C C . ARG B 1 12 ? -3.561 12.156 12.062 1 97.69 12 ARG B C 1
ATOM 860 O O . ARG B 1 12 ? -3.314 11.008 11.688 1 97.69 12 ARG B O 1
ATOM 867 N N . ALA B 1 13 ? -3.49 13.227 11.32 1 97.88 13 ALA B N 1
ATOM 868 C CA . ALA B 1 13 ? -2.988 13.094 9.953 1 97.88 13 ALA B CA 1
ATOM 869 C C . ALA B 1 13 ? -1.557 12.562 9.945 1 97.88 13 ALA B C 1
ATOM 871 O O . ALA B 1 13 ? -1.191 11.758 9.086 1 97.88 13 ALA B O 1
ATOM 872 N N . LEU B 1 14 ? -0.747 13.047 10.867 1 97.94 14 LEU B N 1
ATOM 873 C CA . LEU B 1 14 ? 0.625 12.562 10.969 1 97.94 14 LEU B CA 1
ATOM 874 C C . LEU B 1 14 ? 0.649 11.07 11.281 1 97.94 14 LEU B C 1
ATOM 876 O O . LEU B 1 14 ? 1.461 10.328 10.719 1 97.94 14 LEU B O 1
ATOM 880 N N . ARG B 1 15 ? -0.233 10.617 12.172 1 97.75 15 ARG B N 1
ATOM 881 C CA . ARG B 1 15 ? -0.329 9.195 12.484 1 97.75 15 ARG B CA 1
ATOM 882 C C . ARG B 1 15 ? -0.739 8.391 11.258 1 97.75 15 ARG B C 1
ATOM 884 O O . ARG B 1 15 ? -0.223 7.297 11.023 1 97.75 15 ARG B O 1
ATOM 891 N N . LEU B 1 16 ? -1.671 8.938 10.523 1 98 16 LEU B N 1
ATOM 892 C CA . LEU B 1 16 ? -2.123 8.273 9.312 1 98 16 LEU B CA 1
ATOM 893 C C . LEU B 1 16 ? -0.993 8.164 8.289 1 98 16 LEU B C 1
ATOM 895 O O . LEU B 1 16 ? -0.868 7.156 7.598 1 98 16 LEU B O 1
ATOM 899 N N . LEU B 1 17 ? -0.181 9.172 8.148 1 98.25 17 LEU B N 1
ATOM 900 C CA . LEU B 1 17 ? 0.988 9.141 7.277 1 98.25 17 LEU B CA 1
ATOM 901 C C . LEU B 1 17 ? 1.962 8.055 7.711 1 98.25 17 LEU B C 1
ATOM 903 O O . LEU B 1 17 ? 2.512 7.336 6.871 1 98.25 17 LEU B O 1
ATOM 907 N N . GLU B 1 18 ? 2.189 7.988 8.953 1 98 18 GLU B N 1
ATOM 908 C CA . GLU B 1 18 ? 3.07 6.941 9.461 1 98 18 GLU B CA 1
ATOM 909 C C . GLU B 1 18 ? 2.512 5.555 9.164 1 98 18 GLU B C 1
ATOM 911 O O . GLU B 1 18 ? 3.266 4.633 8.836 1 98 18 GLU B O 1
ATOM 916 N N . ASP B 1 19 ? 1.198 5.422 9.336 1 97.69 19 ASP B N 1
ATOM 917 C CA . ASP B 1 19 ? 0.545 4.164 8.977 1 97.69 19 ASP B CA 1
ATOM 918 C C . ASP B 1 19 ? 0.75 3.838 7.5 1 97.69 19 ASP B C 1
ATOM 920 O O . ASP B 1 19 ? 0.994 2.684 7.145 1 97.69 19 ASP B O 1
ATOM 924 N N . LEU B 1 20 ? 0.6 4.836 6.625 1 97.69 20 LEU B N 1
ATOM 925 C CA . LEU B 1 20 ? 0.834 4.672 5.195 1 97.69 20 LEU B CA 1
ATOM 926 C C . LEU B 1 20 ? 2.256 4.191 4.93 1 97.69 20 LEU B C 1
ATOM 928 O O . LEU B 1 20 ? 2.471 3.299 4.105 1 97.69 20 LEU B O 1
ATOM 932 N N . LYS B 1 21 ? 3.176 4.762 5.609 1 97.81 21 LYS B N 1
ATOM 933 C CA . LYS B 1 21 ? 4.574 4.363 5.484 1 97.81 21 LYS B CA 1
ATOM 934 C C . LYS B 1 21 ? 4.758 2.889 5.832 1 97.81 21 LYS B C 1
ATOM 936 O O . LYS B 1 21 ? 5.387 2.141 5.078 1 97.81 21 LYS B O 1
ATOM 941 N N . ASN B 1 22 ? 4.207 2.49 6.938 1 97.19 22 ASN B N 1
ATOM 942 C CA . ASN B 1 22 ? 4.344 1.107 7.383 1 97.19 22 ASN B CA 1
ATOM 943 C C . ASN B 1 22 ? 3.676 0.137 6.414 1 97.19 22 ASN B C 1
ATOM 945 O O . ASN B 1 22 ? 4.211 -0.937 6.133 1 97.19 22 ASN B O 1
ATOM 949 N N . SER B 1 23 ? 2.525 0.521 5.957 1 96.56 23 SER B N 1
ATOM 950 C CA . SER B 1 23 ? 1.826 -0.297 4.973 1 96.56 23 SER B CA 1
ATOM 951 C C . SER B 1 23 ? 2.635 -0.427 3.688 1 96.56 23 SER B C 1
ATOM 953 O O . SER B 1 23 ? 2.711 -1.51 3.102 1 96.56 23 SER B O 1
ATOM 955 N N . GLN B 1 24 ? 3.162 0.629 3.283 1 97.19 24 GLN B N 1
ATOM 956 C CA . GLN B 1 24 ? 3.973 0.609 2.07 1 97.19 24 GLN B CA 1
ATOM 957 C C . GLN B 1 24 ? 5.195 -0.286 2.242 1 97.19 24 GLN B C 1
ATOM 959 O O . GLN B 1 24 ? 5.578 -1.009 1.318 1 97.19 24 GLN B O 1
ATOM 964 N N . GLN B 1 25 ? 5.887 -0.19 3.375 1 97.12 25 GLN B N 1
ATOM 965 C CA . GLN B 1 25 ? 7.016 -1.071 3.648 1 97.12 25 GLN B CA 1
ATOM 966 C C . GLN B 1 25 ? 6.609 -2.537 3.539 1 97.12 25 GLN B C 1
ATOM 968 O O . GLN B 1 25 ? 7.34 -3.35 2.967 1 97.12 25 GLN B O 1
ATOM 973 N N . ALA B 1 26 ? 5.484 -2.838 4.094 1 97.12 26 ALA B N 1
ATOM 974 C CA . ALA B 1 26 ? 4.965 -4.199 4.02 1 97.12 26 ALA B CA 1
ATOM 975 C C . ALA B 1 26 ? 4.695 -4.605 2.574 1 97.12 26 ALA B C 1
ATOM 977 O O . ALA B 1 26 ? 4.938 -5.754 2.189 1 97.12 26 ALA B O 1
ATOM 978 N N . MET B 1 27 ? 4.207 -3.697 1.768 1 97.19 27 MET B N 1
ATOM 979 C CA . MET B 1 27 ? 3.906 -3.977 0.366 1 97.19 27 MET B CA 1
ATOM 980 C C . MET B 1 27 ? 5.188 -4.234 -0.422 1 97.19 27 MET B C 1
ATOM 982 O O . MET B 1 27 ? 5.215 -5.094 -1.304 1 97.19 27 MET B O 1
ATOM 986 N N . VAL B 1 28 ? 6.199 -3.463 -0.128 1 97.62 28 VAL B N 1
ATOM 987 C CA . VAL B 1 28 ? 7.496 -3.66 -0.765 1 97.62 28 VAL B CA 1
ATOM 988 C C . VAL B 1 28 ? 7.977 -5.09 -0.532 1 97.62 28 VAL B C 1
ATOM 990 O O . VAL B 1 28 ? 8.383 -5.777 -1.472 1 97.62 28 VAL B O 1
ATOM 993 N N . GLU B 1 29 ? 7.914 -5.547 0.672 1 97.81 29 GLU B N 1
ATOM 994 C CA . GLU B 1 29 ? 8.359 -6.895 1.025 1 97.81 29 GLU B CA 1
ATOM 995 C C . GLU B 1 29 ? 7.508 -7.957 0.335 1 97.81 29 GLU B C 1
ATOM 997 O O . GLU B 1 29 ? 8.039 -8.953 -0.162 1 97.81 29 GLU B O 1
ATOM 1002 N N . LYS B 1 30 ? 6.227 -7.73 0.328 1 97.88 30 LYS B N 1
ATOM 1003 C CA . LYS B 1 30 ? 5.324 -8.688 -0.298 1 97.88 30 LYS B CA 1
ATOM 1004 C C . LYS B 1 30 ? 5.555 -8.766 -1.805 1 97.88 30 LYS B C 1
ATOM 1006 O O . LYS B 1 30 ? 5.543 -9.852 -2.389 1 97.88 30 LYS B O 1
ATOM 1011 N N . ALA B 1 31 ? 5.719 -7.637 -2.438 1 98 31 ALA B N 1
ATOM 1012 C CA . ALA B 1 31 ? 5.996 -7.617 -3.871 1 98 31 ALA B CA 1
ATOM 1013 C C . ALA B 1 31 ? 7.297 -8.352 -4.188 1 98 31 ALA B C 1
ATOM 1015 O O . ALA B 1 31 ? 7.387 -9.07 -5.184 1 98 31 ALA B O 1
ATOM 1016 N N . SER B 1 32 ? 8.281 -8.117 -3.348 1 97.94 32 SER B N 1
ATOM 1017 C CA . SER B 1 32 ? 9.555 -8.812 -3.516 1 97.94 32 SER B CA 1
ATOM 1018 C C . SER B 1 32 ? 9.383 -10.32 -3.428 1 97.94 32 SER B C 1
ATOM 1020 O O . SER B 1 32 ? 9.891 -11.062 -4.27 1 97.94 32 SER B O 1
ATOM 1022 N N . GLN B 1 33 ? 8.719 -10.773 -2.436 1 98.19 33 GLN B N 1
ATOM 1023 C CA . GLN B 1 33 ? 8.469 -12.195 -2.26 1 98.19 33 GLN B CA 1
ATOM 1024 C C . GLN B 1 33 ? 7.723 -12.773 -3.459 1 98.19 33 GLN B C 1
ATOM 1026 O O . GLN B 1 33 ? 8.047 -13.867 -3.938 1 98.19 33 GLN B O 1
ATOM 1031 N N . LEU B 1 34 ? 6.762 -12.047 -3.934 1 98.38 34 LEU B N 1
ATOM 1032 C CA . LEU B 1 34 ? 5.957 -12.516 -5.059 1 98.38 34 LEU B CA 1
ATOM 1033 C C . LEU B 1 34 ? 6.789 -12.57 -6.336 1 98.38 34 LEU B C 1
ATOM 1035 O O . LEU B 1 34 ? 6.574 -13.445 -7.184 1 98.38 34 LEU B O 1
ATOM 1039 N N . GLN B 1 35 ? 7.676 -11.625 -6.484 1 98.12 35 GLN B N 1
ATOM 1040 C CA . GLN B 1 35 ? 8.594 -11.656 -7.613 1 98.12 35 GLN B CA 1
ATOM 1041 C C . GLN B 1 35 ? 9.438 -12.93 -7.605 1 98.12 35 GLN B C 1
ATOM 1043 O O . GLN B 1 35 ? 9.57 -13.602 -8.633 1 98.12 35 GLN B O 1
ATOM 1048 N N . LEU B 1 36 ? 9.977 -13.344 -6.484 1 97.38 36 LEU B N 1
ATOM 1049 C CA . LEU B 1 36 ? 10.781 -14.555 -6.332 1 97.38 36 LEU B CA 1
ATOM 1050 C C . LEU B 1 36 ? 9.938 -15.797 -6.586 1 97.38 36 LEU B C 1
ATOM 1052 O O . LEU B 1 36 ? 10.391 -16.734 -7.25 1 97.38 36 LEU B O 1
ATOM 1056 N N . ASP B 1 37 ? 8.758 -15.797 -6.098 1 96.81 37 ASP B N 1
ATOM 1057 C CA . ASP B 1 37 ? 7.859 -16.922 -6.34 1 96.81 37 ASP B CA 1
ATOM 1058 C C . ASP B 1 37 ? 7.566 -17.078 -7.828 1 96.81 37 ASP B C 1
ATOM 1060 O O . ASP B 1 37 ? 7.555 -18.188 -8.352 1 96.81 37 ASP B O 1
ATOM 1064 N N . ALA B 1 38 ? 7.297 -15.984 -8.477 1 96.75 38 ALA B N 1
ATOM 1065 C CA . ALA B 1 38 ? 7.012 -16.016 -9.906 1 96.75 38 ALA B CA 1
ATOM 1066 C C . ALA B 1 38 ? 8.18 -16.609 -10.688 1 96.75 38 ALA B C 1
ATOM 1068 O O . ALA B 1 38 ? 7.98 -17.328 -11.664 1 96.75 38 ALA B O 1
ATOM 1069 N N . MET B 1 39 ? 9.375 -16.266 -10.266 1 95.94 39 MET B N 1
ATOM 1070 C CA . MET B 1 39 ? 10.57 -16.844 -10.875 1 95.94 39 MET B CA 1
ATOM 1071 C C . MET B 1 39 ? 10.586 -18.359 -10.68 1 95.94 39 MET B C 1
ATOM 1073 O O . MET B 1 39 ? 10.875 -19.109 -11.609 1 95.94 39 MET B O 1
ATOM 1077 N N . GLU B 1 40 ? 10.297 -18.797 -9.547 1 93.81 40 GLU B N 1
ATOM 1078 C CA . GLU B 1 40 ? 10.281 -20.219 -9.219 1 93.81 40 GLU B CA 1
ATOM 1079 C C . GLU B 1 40 ? 9.242 -20.953 -10.055 1 93.81 40 GLU B C 1
ATOM 1081 O O . GLU B 1 40 ? 9.469 -22.109 -10.453 1 93.81 40 GLU B O 1
ATOM 1086 N N . PHE B 1 41 ? 8.148 -20.297 -10.367 1 94.19 41 PHE B N 1
ATOM 1087 C CA . PHE B 1 41 ? 7.059 -20.922 -11.102 1 94.19 41 PHE B CA 1
ATOM 1088 C C . PHE B 1 41 ? 7.219 -20.703 -12.602 1 94.19 41 PHE B C 1
ATOM 1090 O O . PHE B 1 41 ? 6.371 -21.125 -13.391 1 94.19 41 PHE B O 1
ATOM 1097 N N . ASN B 1 42 ? 8.203 -20.109 -13 1 92.88 42 ASN B N 1
ATOM 1098 C CA . ASN B 1 42 ? 8.461 -19.766 -14.398 1 92.88 42 ASN B CA 1
ATOM 1099 C C . ASN B 1 42 ? 7.305 -18.984 -15 1 92.88 42 ASN B C 1
ATOM 1101 O O . ASN B 1 42 ? 6.84 -19.297 -16.094 1 92.88 42 ASN B O 1
ATOM 1105 N N . PHE B 1 43 ? 6.836 -18.031 -14.227 1 94.94 43 PHE B N 1
ATOM 1106 C CA . PHE B 1 43 ? 5.793 -17.109 -14.672 1 94.94 43 PHE B CA 1
ATOM 1107 C C . PHE B 1 43 ? 6.375 -15.727 -14.961 1 94.94 43 PHE B C 1
ATOM 1109 O O . PHE B 1 43 ? 6.258 -14.812 -14.141 1 94.94 43 PHE B O 1
ATOM 1116 N N . SER B 1 44 ? 6.809 -15.555 -16.141 1 95.31 44 SER B N 1
ATOM 1117 C CA . SER B 1 44 ? 7.645 -14.414 -16.516 1 95.31 44 SER B CA 1
ATOM 1118 C C . SER B 1 44 ? 6.863 -13.109 -16.438 1 95.31 44 SER B C 1
ATOM 1120 O O . SER B 1 44 ? 7.391 -12.086 -16 1 95.31 44 SER B O 1
ATOM 1122 N N . ASP B 1 45 ? 5.613 -13.141 -16.891 1 93.25 45 ASP B N 1
ATOM 1123 C CA . ASP B 1 45 ? 4.797 -11.93 -16.844 1 93.25 45 ASP B CA 1
ATOM 1124 C C . ASP B 1 45 ? 4.621 -11.438 -15.414 1 93.25 45 ASP B C 1
ATOM 1126 O O . ASP B 1 45 ? 4.785 -10.25 -15.133 1 93.25 45 ASP B O 1
ATOM 1130 N N . MET B 1 46 ? 4.316 -12.328 -14.539 1 95.69 46 MET B N 1
ATOM 1131 C CA . MET B 1 46 ? 4.152 -11.953 -13.133 1 95.69 46 MET B CA 1
ATOM 1132 C C . MET B 1 46 ? 5.469 -11.477 -12.539 1 95.69 46 MET B C 1
ATOM 1134 O O . MET B 1 46 ? 5.496 -10.523 -11.766 1 95.69 46 MET B O 1
ATOM 1138 N N . GLU B 1 47 ? 6.559 -12.211 -12.805 1 97.38 47 GLU B N 1
ATOM 1139 C CA . GLU B 1 47 ? 7.875 -11.797 -12.328 1 97.38 47 GLU B CA 1
ATOM 1140 C C . GLU B 1 47 ? 8.156 -10.336 -12.672 1 97.38 47 GLU B C 1
ATOM 1142 O O . GLU B 1 47 ? 8.547 -9.547 -11.805 1 97.38 47 GLU B O 1
ATOM 1147 N N . LYS B 1 48 ? 7.902 -10.016 -13.93 1 97.06 48 LYS B N 1
ATOM 1148 C CA . LYS B 1 48 ? 8.125 -8.648 -14.398 1 97.06 48 LYS B CA 1
ATOM 1149 C C . LYS B 1 48 ? 7.195 -7.668 -13.695 1 97.06 48 LYS B C 1
ATOM 1151 O O . LYS B 1 48 ? 7.637 -6.613 -13.234 1 97.06 48 LYS B O 1
ATOM 1156 N N . ASN B 1 49 ? 5.934 -8.016 -13.641 1 96.06 49 ASN B N 1
ATOM 1157 C CA . ASN B 1 49 ? 4.941 -7.117 -13.055 1 96.06 49 ASN B CA 1
ATOM 1158 C C . ASN B 1 49 ? 5.207 -6.875 -11.57 1 96.06 49 ASN B C 1
ATOM 1160 O O . ASN B 1 49 ? 5.082 -5.746 -11.094 1 96.06 49 ASN B O 1
ATOM 1164 N N . MET B 1 50 ? 5.621 -7.883 -10.828 1 97.25 50 MET B N 1
ATOM 1165 C CA . MET B 1 50 ? 5.934 -7.719 -9.414 1 97.25 50 MET B CA 1
ATOM 1166 C C . MET B 1 50 ? 7.203 -6.898 -9.227 1 97.25 50 MET B C 1
ATOM 1168 O O . MET B 1 50 ? 7.348 -6.184 -8.234 1 97.25 50 MET B O 1
ATOM 1172 N N . GLY B 1 51 ? 8.117 -7.082 -10.141 1 97.31 51 GLY B N 1
ATOM 1173 C CA . GLY B 1 51 ? 9.297 -6.223 -10.109 1 97.31 51 GLY B CA 1
ATOM 1174 C C . GLY B 1 51 ? 8.961 -4.75 -10.281 1 97.31 51 GLY B C 1
ATOM 1175 O O . GLY B 1 51 ? 9.523 -3.9 -9.586 1 97.31 51 GLY B O 1
ATOM 1176 N N . GLU B 1 52 ? 8.094 -4.48 -11.203 1 96.25 52 GLU B N 1
ATOM 1177 C CA . GLU B 1 52 ? 7.637 -3.109 -11.406 1 96.25 52 GLU B CA 1
ATOM 1178 C C . GLU B 1 52 ? 6.926 -2.572 -10.164 1 96.25 52 GLU B C 1
ATOM 1180 O O . GLU B 1 52 ? 7.16 -1.435 -9.758 1 96.25 52 GLU B O 1
ATOM 1185 N N . LEU B 1 53 ? 6.098 -3.404 -9.602 1 96.25 53 LEU B N 1
ATOM 1186 C CA . LEU B 1 53 ? 5.391 -2.99 -8.391 1 96.25 53 LEU B CA 1
ATOM 1187 C C . LEU B 1 53 ? 6.371 -2.746 -7.246 1 96.25 53 LEU B C 1
ATOM 1189 O O . LEU B 1 53 ? 6.199 -1.803 -6.469 1 96.25 53 LEU B O 1
ATOM 1193 N N . PHE B 1 54 ? 7.367 -3.619 -7.152 1 97.75 54 PHE B N 1
ATOM 1194 C CA . PHE B 1 54 ? 8.422 -3.439 -6.156 1 97.75 54 PHE B CA 1
ATOM 1195 C C . PHE B 1 54 ? 9.055 -2.059 -6.285 1 97.75 54 PHE B C 1
ATOM 1197 O O . PHE B 1 54 ? 9.172 -1.329 -5.297 1 97.75 54 PHE B O 1
ATOM 1204 N N . SER B 1 55 ? 9.359 -1.659 -7.508 1 96.75 55 SER B N 1
ATOM 1205 C CA . SER B 1 55 ? 9.992 -0.369 -7.762 1 96.75 55 SER B CA 1
ATOM 1206 C C . SER B 1 55 ? 9.039 0.783 -7.457 1 96.75 55 SER B C 1
ATOM 1208 O O . SER B 1 55 ? 9.43 1.766 -6.824 1 96.75 55 SER B O 1
ATOM 1210 N N . ARG B 1 56 ? 7.812 0.637 -7.867 1 94.12 56 ARG B N 1
ATOM 1211 C CA . ARG B 1 56 ? 6.805 1.666 -7.633 1 94.12 56 ARG B CA 1
ATOM 1212 C C . ARG B 1 56 ? 6.574 1.877 -6.141 1 94.12 56 ARG B C 1
ATOM 1214 O O . ARG B 1 56 ? 6.457 3.014 -5.68 1 94.12 56 ARG B O 1
ATOM 1221 N N . TYR B 1 57 ? 6.449 0.766 -5.453 1 96.5 57 TYR B N 1
ATOM 1222 C CA . TYR B 1 57 ? 6.215 0.865 -4.016 1 96.5 57 TYR B CA 1
ATOM 1223 C C . TYR B 1 57 ? 7.391 1.533 -3.316 1 96.5 57 TYR B C 1
ATOM 1225 O O . TYR B 1 57 ? 7.203 2.348 -2.41 1 96.5 57 TYR B O 1
ATOM 1233 N N . ASN B 1 58 ? 8.594 1.228 -3.746 1 96.62 58 ASN B N 1
ATOM 1234 C CA . ASN B 1 58 ? 9.773 1.853 -3.158 1 96.62 58 ASN B CA 1
ATOM 1235 C C . ASN B 1 58 ? 9.789 3.359 -3.4 1 96.62 58 ASN B C 1
ATOM 1237 O O . ASN B 1 58 ? 10.117 4.133 -2.498 1 96.62 58 ASN B O 1
ATOM 1241 N N . GLU B 1 59 ? 9.477 3.76 -4.543 1 94.69 59 GLU B N 1
ATOM 1242 C CA . GLU B 1 59 ? 9.422 5.184 -4.863 1 94.69 59 GLU B CA 1
ATOM 1243 C C . GLU B 1 59 ? 8.367 5.898 -4.027 1 94.69 59 GLU B C 1
ATOM 1245 O O . GLU B 1 59 ? 8.617 6.988 -3.506 1 94.69 59 GLU B O 1
ATOM 1250 N N . SER B 1 60 ? 7.191 5.273 -3.973 1 95.19 60 SER B N 1
ATOM 1251 C CA . SER B 1 60 ? 6.113 5.863 -3.188 1 95.19 60 SER B CA 1
ATOM 1252 C C . SER B 1 60 ? 6.492 5.961 -1.713 1 95.19 60 SER B C 1
ATOM 1254 O O . SER B 1 60 ? 6.102 6.906 -1.027 1 95.19 60 SER B O 1
ATOM 1256 N N . LEU B 1 61 ? 7.215 4.965 -1.241 1 96.56 61 LEU B N 1
ATOM 1257 C CA . LEU B 1 61 ? 7.68 4.973 0.143 1 96.56 61 LEU B CA 1
ATOM 1258 C C . LEU B 1 61 ? 8.555 6.188 0.415 1 96.56 61 LEU B C 1
ATOM 1260 O O . LEU B 1 61 ? 8.406 6.848 1.446 1 96.56 61 LEU B O 1
ATOM 1264 N N . ASP B 1 62 ? 9.469 6.543 -0.52 1 94.75 62 ASP B N 1
ATOM 1265 C CA . ASP B 1 62 ? 10.312 7.723 -0.398 1 94.75 62 ASP B CA 1
ATOM 1266 C C . ASP B 1 62 ? 9.477 9 -0.321 1 94.75 62 ASP B C 1
ATOM 1268 O O . ASP B 1 62 ? 9.758 9.883 0.49 1 94.75 62 ASP B O 1
ATOM 1272 N N . PHE B 1 63 ? 8.508 9.078 -1.152 1 93.44 63 PHE B N 1
ATOM 1273 C CA . PHE B 1 63 ? 7.609 10.227 -1.164 1 93.44 63 PHE B CA 1
ATOM 1274 C C . PHE B 1 63 ? 6.902 10.375 0.177 1 93.44 63 PHE B C 1
ATOM 1276 O O . PHE B 1 63 ? 6.816 11.477 0.722 1 93.44 63 PHE B O 1
ATOM 1283 N N . VAL B 1 64 ? 6.363 9.289 0.693 1 97.19 64 VAL B N 1
ATOM 1284 C CA . VAL B 1 64 ? 5.629 9.305 1.955 1 97.19 64 VAL B CA 1
ATOM 1285 C C . VAL B 1 64 ? 6.559 9.742 3.086 1 97.19 64 VAL B C 1
ATOM 1287 O O . VAL B 1 64 ? 6.172 10.547 3.936 1 97.19 64 VAL B O 1
ATOM 1290 N N . ASN B 1 65 ? 7.836 9.25 3.088 1 97.56 65 ASN B N 1
ATOM 1291 C CA . ASN B 1 65 ? 8.805 9.641 4.105 1 97.56 65 ASN B CA 1
ATOM 1292 C C . ASN B 1 65 ? 9.062 11.148 4.094 1 97.56 65 ASN B C 1
ATOM 1294 O O . ASN B 1 65 ? 9.086 11.789 5.145 1 97.56 65 ASN B O 1
ATOM 1298 N N . GLN B 1 66 ? 9.227 11.656 2.945 1 96.62 66 GLN B N 1
ATOM 1299 C CA . GLN B 1 66 ? 9.453 13.086 2.811 1 96.62 66 GLN B CA 1
ATOM 1300 C C . GLN B 1 66 ? 8.25 13.883 3.293 1 96.62 66 GLN B C 1
ATOM 1302 O O . GLN B 1 66 ? 8.398 14.922 3.949 1 96.62 66 GLN B O 1
ATOM 1307 N N . GLU B 1 67 ? 7.082 13.391 2.926 1 96.69 67 GLU B N 1
ATOM 1308 C CA . GLU B 1 67 ? 5.859 14.086 3.32 1 96.69 67 GLU B CA 1
ATOM 1309 C C . GLU B 1 67 ? 5.68 14.07 4.836 1 96.69 67 GLU B C 1
ATOM 1311 O O . GLU B 1 67 ? 5.191 15.047 5.414 1 96.69 67 GLU B O 1
ATOM 1316 N N . ILE B 1 68 ? 6.023 13.008 5.516 1 98.12 68 ILE B N 1
ATOM 1317 C CA . ILE B 1 68 ? 5.945 12.914 6.969 1 98.12 68 ILE B CA 1
ATOM 1318 C C . ILE B 1 68 ? 6.824 13.992 7.602 1 98.12 68 ILE B C 1
ATOM 1320 O O . ILE B 1 68 ? 6.387 14.711 8.508 1 98.12 68 ILE B O 1
ATOM 1324 N N . GLU B 1 69 ? 8.016 14.18 7.098 1 97.62 69 GLU B N 1
ATOM 1325 C CA . GLU B 1 69 ? 8.938 15.18 7.629 1 97.62 69 GLU B CA 1
ATOM 1326 C C . GLU B 1 69 ? 8.398 16.594 7.414 1 97.62 69 GLU B C 1
ATOM 1328 O O . GLU B 1 69 ? 8.383 17.406 8.336 1 97.62 69 GLU B O 1
ATOM 1333 N N . ARG B 1 70 ? 8 16.812 6.191 1 96.69 70 ARG B N 1
ATOM 1334 C CA . ARG B 1 70 ? 7.473 18.141 5.871 1 96.69 70 ARG B CA 1
ATOM 1335 C C . ARG B 1 70 ? 6.258 18.469 6.734 1 96.69 70 ARG B C 1
ATOM 1337 O O . ARG B 1 70 ? 6.125 19.594 7.227 1 96.69 70 ARG B O 1
ATOM 1344 N N . PHE B 1 71 ? 5.387 17.516 6.902 1 97.31 71 PHE B N 1
ATOM 1345 C CA . PHE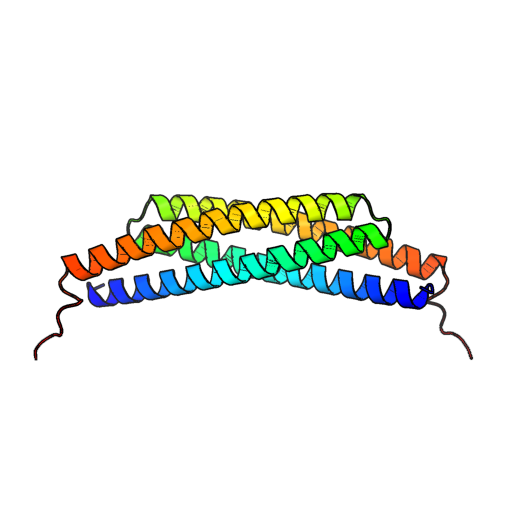 B 1 71 ? 4.164 17.75 7.664 1 97.31 71 PHE B CA 1
ATOM 1346 C C . PHE B 1 71 ? 4.48 17.938 9.141 1 97.31 71 PHE B C 1
ATOM 1348 O O . PHE B 1 71 ? 3.822 18.719 9.828 1 97.31 71 PHE B O 1
ATOM 1355 N N . GLU B 1 72 ? 5.426 17.188 9.625 1 97.25 72 GLU B N 1
ATOM 1356 C CA . GLU B 1 72 ? 5.852 17.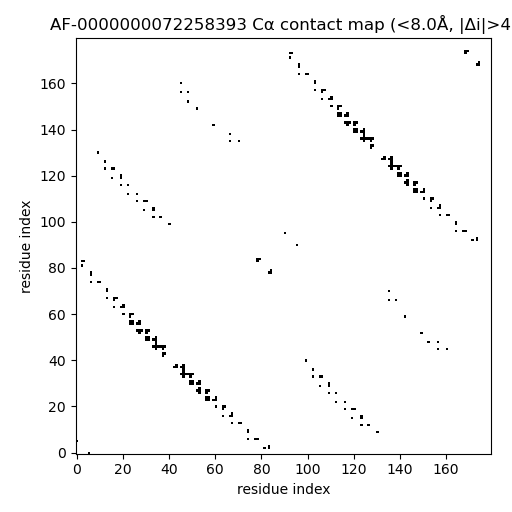359 11.016 1 97.25 72 GLU B CA 1
ATOM 1357 C C . GLU B 1 72 ? 6.34 18.781 11.266 1 97.25 72 GLU B C 1
ATOM 1359 O O . GLU B 1 72 ? 6.031 19.375 12.305 1 97.25 72 GLU B O 1
ATOM 1364 N N . ILE B 1 73 ? 7.105 19.312 10.391 1 97.12 73 ILE B N 1
ATOM 1365 C CA . ILE B 1 73 ? 7.609 20.672 10.5 1 97.12 73 ILE B CA 1
ATOM 1366 C C . ILE B 1 73 ? 6.441 21.656 10.516 1 97.12 73 ILE B C 1
ATOM 1368 O O . ILE B 1 73 ? 6.379 22.531 11.375 1 97.12 73 ILE B O 1
ATOM 1372 N N . LYS B 1 74 ? 5.531 21.422 9.578 1 95.5 74 LYS B N 1
ATOM 1373 C CA . LYS B 1 74 ? 4.355 22.281 9.492 1 95.5 74 LYS B CA 1
ATOM 1374 C C . LYS B 1 74 ? 3.535 22.219 10.781 1 95.5 74 LYS B C 1
ATOM 1376 O O . LYS B 1 74 ? 3.105 23.266 11.297 1 95.5 74 LYS B O 1
ATOM 1381 N N . ARG B 1 75 ? 3.289 21.062 11.18 1 96.75 75 ARG B N 1
ATOM 1382 C CA . ARG B 1 75 ? 2.533 20.859 12.414 1 96.75 75 ARG B CA 1
ATOM 1383 C C . ARG B 1 75 ? 3.221 21.547 13.594 1 96.75 75 ARG B C 1
ATOM 1385 O O . ARG B 1 75 ? 2.568 22.219 14.391 1 96.75 75 ARG B O 1
ATOM 1392 N N . ASN B 1 76 ? 4.539 21.406 13.781 1 96.44 76 ASN B N 1
ATOM 1393 C CA . ASN B 1 76 ? 5.293 22.016 14.875 1 96.44 76 ASN B CA 1
ATOM 1394 C C . ASN B 1 76 ? 5.254 23.531 14.805 1 96.44 76 ASN B C 1
ATOM 1396 O O . ASN B 1 76 ? 5.137 24.203 15.828 1 96.44 76 ASN B O 1
ATOM 1400 N N . GLN B 1 77 ? 5.383 24.062 13.594 1 95.62 77 GLN B N 1
ATOM 1401 C CA . GLN B 1 77 ? 5.289 25.516 13.406 1 95.62 77 GLN B CA 1
ATOM 1402 C C . GLN B 1 77 ? 3.918 26.031 13.828 1 95.62 77 GLN B C 1
ATOM 1404 O O . GLN B 1 77 ? 3.818 27.094 14.445 1 95.62 77 GLN B O 1
ATOM 1409 N N . PHE B 1 78 ? 2.871 25.344 13.5 1 95.69 78 PHE B N 1
ATOM 1410 C CA . PHE B 1 78 ? 1.514 25.703 13.883 1 95.69 78 PHE B CA 1
ATOM 1411 C C . PHE B 1 78 ? 1.372 25.734 15.406 1 95.69 78 PHE B C 1
ATOM 1413 O O . PHE B 1 78 ? 0.816 26.672 15.961 1 95.69 78 PHE B O 1
ATOM 1420 N N . GLU B 1 79 ? 1.822 24.703 16.016 1 95.75 79 GLU B N 1
ATOM 1421 C CA . GLU B 1 79 ? 1.748 24.594 17.469 1 95.75 79 GLU B CA 1
ATOM 1422 C C . GLU B 1 79 ? 2.449 25.766 18.141 1 95.75 79 GLU B C 1
ATOM 1424 O O . GLU B 1 79 ? 1.912 26.359 19.078 1 95.75 79 GLU B O 1
ATOM 1429 N N . GLN B 1 80 ? 3.604 26.125 17.672 1 95.62 80 GLN B N 1
ATOM 1430 C CA . GLN B 1 80 ? 4.398 27.219 18.234 1 95.62 80 GLN B CA 1
ATOM 1431 C C . GLN B 1 80 ? 3.742 28.562 17.984 1 95.62 80 GLN B C 1
ATOM 1433 O O . GLN B 1 80 ? 3.641 29.391 18.891 1 95.62 80 GLN B O 1
ATOM 1438 N N . LYS B 1 81 ? 3.332 28.75 16.812 1 95.19 81 LYS B N 1
ATOM 1439 C CA . LYS B 1 81 ? 2.73 30.016 16.391 1 95.19 81 LYS B CA 1
ATOM 1440 C C . LYS B 1 81 ? 1.521 30.359 17.266 1 95.19 81 LYS B C 1
ATOM 1442 O O . LYS B 1 81 ? 1.282 31.531 17.562 1 95.19 81 LYS B O 1
ATOM 1447 N N . HIS B 1 82 ? 0.798 29.312 17.672 1 94.88 82 HIS B N 1
ATOM 1448 C CA . HIS B 1 82 ? -0.444 29.578 18.391 1 94.88 82 HIS B CA 1
ATOM 1449 C C . HIS B 1 82 ? -0.297 29.25 19.875 1 94.88 82 HIS B C 1
ATOM 1451 O O . HIS B 1 82 ? -1.29 29.203 20.609 1 94.88 82 HIS B O 1
ATOM 1457 N N . GLY B 1 83 ? 0.896 29.016 20.328 1 92.5 83 GLY B N 1
ATOM 1458 C CA . GLY B 1 83 ? 1.232 28.859 21.719 1 92.5 83 GLY B CA 1
ATOM 1459 C C . GLY B 1 83 ? 0.566 27.656 22.359 1 92.5 83 GLY B C 1
ATOM 1460 O O . GLY B 1 83 ? 0.153 27.703 23.531 1 92.5 83 GLY B O 1
ATOM 1461 N N . LEU B 1 84 ? 0.341 26.625 21.531 1 92.38 84 LEU B N 1
ATOM 1462 C CA . LEU B 1 84 ? -0.385 25.469 22.016 1 92.38 84 LEU B CA 1
ATOM 1463 C C . LEU B 1 84 ? 0.547 24.516 22.766 1 92.38 84 LEU B C 1
ATOM 1465 O O . LEU B 1 84 ? 0.095 23.531 23.359 1 92.38 84 LEU B O 1
ATOM 1469 N N . ASP B 1 85 ? 1.812 24.781 22.562 1 81 85 ASP B N 1
ATOM 1470 C CA . ASP B 1 85 ? 2.797 24 23.297 1 81 85 ASP B CA 1
ATOM 1471 C C . ASP B 1 85 ? 2.881 24.453 24.75 1 81 85 ASP B C 1
ATOM 1473 O O . ASP B 1 85 ? 3.479 23.766 25.594 1 81 85 ASP B O 1
ATOM 1477 N N . LYS B 1 86 ? 2.346 25.75 25.078 1 74.31 86 LYS B N 1
ATOM 1478 C CA . LYS B 1 86 ?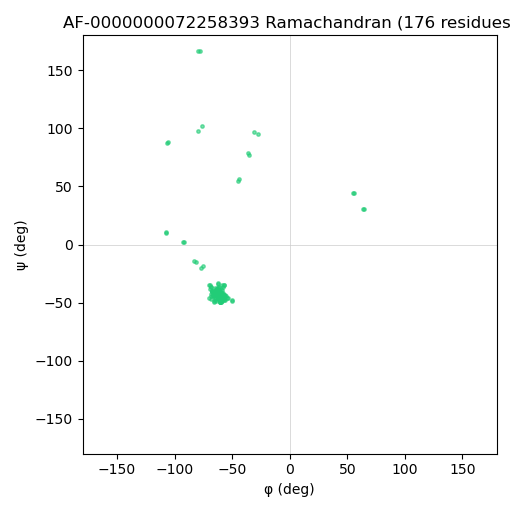 2.441 26.375 26.391 1 74.31 86 LYS B CA 1
ATOM 1479 C C . LYS B 1 86 ? 1.38 25.812 27.344 1 74.31 86 LYS B C 1
ATOM 1481 O O . LYS B 1 86 ? 0.283 25.453 26.906 1 74.31 86 LYS B O 1
ATOM 1486 N N . MET B 1 87 ? 1.655 24.891 28.188 1 59.38 87 MET B N 1
ATOM 1487 C CA . MET B 1 87 ? 0.819 24.406 29.281 1 59.38 87 MET B CA 1
ATOM 1488 C C . MET B 1 87 ? -0.125 25.5 29.766 1 59.38 87 MET B C 1
ATOM 1490 O O . MET B 1 87 ? 0.305 26.625 30.047 1 59.38 87 MET B O 1
ATOM 1494 N N . GLU B 1 88 ? -1.388 25.562 29.281 1 53 88 GLU B N 1
ATOM 1495 C CA . GLU B 1 88 ? -2.35 26.406 29.984 1 53 88 GLU B CA 1
ATOM 1496 C C . GLU B 1 88 ? -2.125 26.359 31.484 1 53 88 GLU B C 1
ATOM 1498 O O . GLU B 1 88 ? -2.16 25.297 32.094 1 53 88 GLU B O 1
ATOM 1503 N N . GLU B 1 89 ? -1.237 27.016 31.953 1 47.81 89 GLU B N 1
ATOM 1504 C CA . GLU B 1 89 ? -1.262 27.297 33.375 1 47.81 89 GLU B CA 1
ATOM 1505 C C . GLU B 1 89 ? -2.65 27.719 33.844 1 47.81 89 GLU B C 1
ATOM 1507 O O . GLU B 1 89 ? -3.127 28.797 33.469 1 47.81 89 GLU B O 1
ATOM 1512 N N . GLU B 1 90 ? -3.754 26.969 33.625 1 41.06 90 GLU B N 1
ATOM 1513 C CA . GLU B 1 90 ? -4.691 27.266 34.719 1 41.06 90 GLU B CA 1
ATOM 1514 C C . GLU B 1 90 ? -4.188 26.734 36.031 1 41.06 90 GLU B C 1
ATOM 1516 O O . GLU B 1 90 ? -3.521 25.688 36.094 1 41.06 90 GLU B O 1
#

Organism: Indibacter alkaliphilus (strain CCUG 57479 / KCTC 22604 / LW1) (NCBI:txid1189612)

Nearest PDB structures (foldseek):
  6zw4-assembly1_H  TM=6.238E-01  e=1.786E-01  Nostoc punctiforme
  6zw4-assembly1_T  TM=6.238E-01  e=1.786E-01  Nostoc punctiforme
  6zw4-assembly1_GA  TM=6.238E-01  e=1.786E-01  Nostoc punctiforme
  6zw4-assembly1_SA  TM=6.238E-01  e=1.786E-01  Nostoc punctiforme
  6zw4-assembly1_EB  TM=6.238E-01  e=1.786E-01  Nostoc punctiforme

Sequence (180 aa):
MNNREKLEKMDRALRLLEDLKNSQQAMVEKASQLQLDAMEFNFSDMEKNMGELFSRYNESLDFVNQEIERFEIKRNQFEQKHGLDKMEEEMNNREKLEKMDRALRLLEDLKNSQQAMVEKASQLQLDAMEFNFSDMEKNMGELFSRYNESLDFVNQEIERFEIKRNQF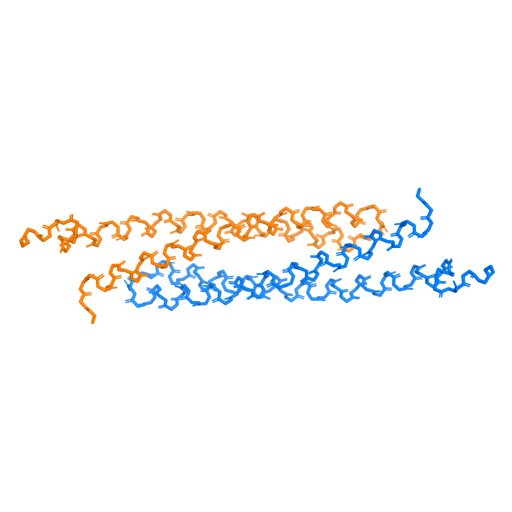EQKHGLDKMEEE

pLDDT: mean 93.76, std 10.08, range [41.06, 98.38]

Foldseek 3Di:
DDLVVVLVVLVVVLVVLVVVLVVLVVLLVVLVVQLVVCVVVVNVVSVVVSVVVNVVSVVVSVVSVVVSVVSVVVSVVSCVVVVVVPPPPD/DDLVVVLVVLVVVLVVLVVVLVVLVVLLVVLVVQLVVCVVVVNVVSVVVSVVVNVVSVVVSVVSVVVSVVSVVVSVVSCVVVVVVPPPPD

Solvent-accessible surface area (backbone atoms only — not comparable to full-atom values): 9530 Å² total; per-residue (Å²): 129,55,72,67,58,49,51,53,51,49,51,48,52,51,52,51,48,52,50,50,43,52,52,34,56,53,48,30,55,52,25,48,53,49,20,55,50,21,57,74,67,70,35,63,68,55,23,51,51,24,47,51,47,27,52,50,35,49,52,51,40,53,52,48,53,52,49,50,53,54,48,50,51,52,50,52,51,51,35,57,76,67,51,65,76,54,73,78,79,120,128,55,73,67,57,48,49,52,51,48,51,49,50,52,53,51,46,51,49,51,44,53,52,35,54,52,46,30,53,49,26,48,52,48,19,55,50,21,56,76,67,69,33,65,68,54,22,51,51,25,47,52,48,26,53,52,36,51,54,50,41,53,52,47,54,52,48,48,53,55,48,50,52,51,50,53,51,52,34,57,76,67,52,65,76,54,74,77,77,121